Protein AF-A0A1E5WLT7-F1 (afdb_monomer_lite)

Organism: NCBI:txid888268

Sequence (131 aa):
MLNHLAQMVANGTTTSSGFKKVHLNMCARTLNEHFRAKTADLDVDPLVGAFTSLSDRLANAIEKLAKGDMDLPPDLYNVLKSLPGFNSVHISFYYSHLVAHPHIGRAFYNLPFDAKIDWVVEFITEKFPEN

Radius of gyration: 36.32 Å; chains: 1; bounding box: 83×26×86 Å

Structure (mmCIF, N/CA/C/O backbone):
data_AF-A0A1E5WLT7-F1
#
_entry.id   AF-A0A1E5WLT7-F1
#
loop_
_atom_site.group_PDB
_atom_site.id
_atom_site.type_symbol
_atom_site.label_atom_id
_atom_site.label_alt_id
_atom_site.label_comp_id
_atom_site.label_asym_id
_atom_site.label_entity_id
_atom_site.label_seq_id
_atom_site.pdbx_PDB_ins_code
_atom_site.Cartn_x
_atom_site.Cartn_y
_atom_site.Cartn_z
_atom_site.occupancy
_atom_site.B_iso_or_equiv
_atom_site.auth_seq_id
_atom_site.auth_comp_id
_atom_site.auth_asym_id
_atom_site.auth_atom_id
_atom_site.pdbx_PDB_model_num
ATOM 1 N N . MET A 1 1 ? 65.463 -15.693 -57.045 1.00 69.50 1 MET A N 1
ATOM 2 C CA . MET A 1 1 ? 64.190 -15.325 -56.383 1.00 69.50 1 MET A CA 1
ATOM 3 C C . MET A 1 1 ? 64.386 -14.861 -54.939 1.00 69.50 1 MET A C 1
ATOM 5 O O . MET A 1 1 ? 64.027 -13.731 -54.650 1.00 69.50 1 MET A O 1
ATOM 9 N N . LEU A 1 2 ? 65.012 -15.652 -54.055 1.00 73.44 2 LEU A N 1
ATOM 10 C CA . LEU A 1 2 ? 65.229 -15.275 -52.642 1.00 73.44 2 LEU A CA 1
ATOM 11 C C . LEU A 1 2 ? 66.015 -13.964 -52.436 1.00 73.44 2 LEU A C 1
ATOM 13 O O . LEU A 1 2 ? 65.587 -13.123 -51.653 1.00 73.44 2 LEU A O 1
ATOM 17 N N . ASN A 1 3 ? 67.093 -13.731 -53.197 1.00 74.56 3 ASN A N 1
ATOM 18 C CA . ASN A 1 3 ? 67.855 -12.471 -53.121 1.00 74.56 3 ASN A CA 1
ATOM 19 C C . ASN A 1 3 ? 67.031 -11.227 -53.497 1.00 74.56 3 ASN A C 1
ATOM 21 O O . ASN A 1 3 ? 67.266 -10.146 -52.969 1.00 74.56 3 ASN A O 1
ATOM 25 N N . HIS A 1 4 ? 66.049 -11.378 -54.386 1.00 74.31 4 HIS A N 1
ATOM 26 C CA . HIS A 1 4 ? 65.193 -10.272 -54.812 1.00 74.31 4 HIS A CA 1
ATOM 27 C C . HIS A 1 4 ? 64.209 -9.870 -53.704 1.00 74.31 4 HIS A C 1
ATOM 29 O O . HIS A 1 4 ? 64.018 -8.688 -53.432 1.00 74.31 4 HIS A O 1
ATOM 35 N N . LEU A 1 5 ? 63.654 -10.862 -53.002 1.00 65.44 5 LEU A N 1
ATOM 36 C CA . LEU A 1 5 ? 62.761 -10.643 -51.863 1.00 65.44 5 LEU A CA 1
ATOM 37 C C . LEU A 1 5 ? 63.507 -10.037 -50.665 1.00 65.44 5 LEU A C 1
ATOM 39 O O . LEU A 1 5 ? 63.000 -9.111 -50.037 1.00 65.44 5 LEU A O 1
ATOM 43 N N . ALA A 1 6 ? 64.734 -10.496 -50.395 1.00 76.56 6 ALA A N 1
ATOM 44 C CA . ALA A 1 6 ? 65.583 -9.934 -49.344 1.00 76.56 6 ALA A CA 1
ATOM 45 C C . ALA A 1 6 ? 65.920 -8.455 -49.602 1.00 76.56 6 ALA A C 1
ATOM 47 O O . ALA A 1 6 ? 65.867 -7.640 -48.682 1.00 76.56 6 ALA A O 1
ATOM 48 N N . GLN A 1 7 ? 66.192 -8.085 -50.859 1.00 74.56 7 GLN A N 1
ATOM 49 C CA . GLN A 1 7 ? 66.430 -6.688 -51.224 1.00 74.56 7 GLN A CA 1
ATOM 50 C C . GLN A 1 7 ? 65.170 -5.817 -51.163 1.00 74.56 7 GLN A C 1
ATOM 52 O O . GLN A 1 7 ? 65.261 -4.674 -50.730 1.00 74.56 7 GLN A O 1
ATOM 57 N N . MET A 1 8 ? 63.989 -6.330 -51.524 1.00 67.44 8 MET A N 1
ATOM 58 C CA . MET A 1 8 ? 62.729 -5.586 -51.355 1.00 67.44 8 MET A CA 1
ATOM 59 C C . MET A 1 8 ? 62.459 -5.217 -49.889 1.00 67.44 8 MET A C 1
ATOM 61 O O . MET A 1 8 ? 62.046 -4.095 -49.593 1.00 67.44 8 MET A O 1
ATOM 65 N N . VAL A 1 9 ? 62.717 -6.152 -48.970 1.00 68.00 9 VAL A N 1
ATOM 66 C CA . VAL A 1 9 ? 62.550 -5.928 -47.527 1.00 68.00 9 VAL A CA 1
ATOM 67 C C . VAL A 1 9 ? 63.616 -4.964 -46.996 1.00 68.00 9 VAL A C 1
ATOM 69 O O . VAL A 1 9 ? 63.272 -4.023 -46.285 1.00 68.00 9 VAL A O 1
ATOM 72 N N . ALA A 1 10 ? 64.884 -5.139 -47.387 1.00 73.38 10 ALA A N 1
ATOM 73 C CA . ALA A 1 10 ? 65.989 -4.270 -46.969 1.00 73.38 10 ALA A CA 1
ATOM 74 C C . ALA A 1 10 ? 65.847 -2.823 -47.479 1.00 73.38 10 ALA A C 1
ATOM 76 O O . ALA A 1 10 ? 66.205 -1.883 -46.774 1.00 73.38 10 ALA A O 1
ATOM 77 N N . ASN A 1 11 ? 65.272 -2.636 -48.671 1.00 71.50 11 ASN A N 1
ATOM 78 C CA . ASN A 1 11 ? 65.062 -1.321 -49.282 1.00 71.50 11 ASN A CA 1
ATOM 79 C C . ASN A 1 11 ? 63.793 -0.614 -48.783 1.00 71.50 11 ASN A C 1
ATOM 81 O O . ASN A 1 11 ? 63.478 0.473 -49.265 1.00 71.50 11 ASN A O 1
ATOM 85 N N . GLY A 1 12 ? 63.039 -1.229 -47.863 1.00 60.16 12 GLY A N 1
ATOM 86 C CA . GLY A 1 12 ? 61.845 -0.632 -47.273 1.00 60.16 12 GLY A CA 1
ATOM 87 C C . GLY A 1 12 ? 60.845 -0.179 -48.331 1.00 60.16 12 GLY A C 1
ATOM 88 O O . GLY A 1 12 ? 60.388 0.963 -48.282 1.00 60.16 12 GLY A O 1
ATOM 89 N N . THR A 1 13 ? 60.529 -1.033 -49.317 1.00 58.88 13 THR A N 1
ATOM 90 C CA . THR A 1 13 ? 59.551 -0.682 -50.358 1.00 58.88 13 THR A CA 1
ATOM 91 C C . THR A 1 13 ? 58.178 -0.547 -49.707 1.00 58.88 13 THR A C 1
ATOM 93 O O . THR A 1 13 ? 57.420 -1.505 -49.566 1.00 58.88 13 THR A O 1
ATOM 96 N N . THR A 1 14 ? 57.875 0.652 -49.213 1.00 66.50 14 THR A N 1
ATOM 97 C CA . THR A 1 14 ? 56.579 0.921 -48.612 1.00 66.50 14 THR A CA 1
ATOM 98 C C . THR A 1 14 ? 55.527 0.804 -49.700 1.00 66.50 14 THR A C 1
ATOM 100 O O . THR A 1 14 ? 55.706 1.281 -50.822 1.00 66.50 14 THR A O 1
ATOM 103 N N . THR A 1 15 ? 54.426 0.132 -49.378 1.00 65.38 15 THR A N 1
ATOM 104 C CA . THR A 1 15 ? 53.268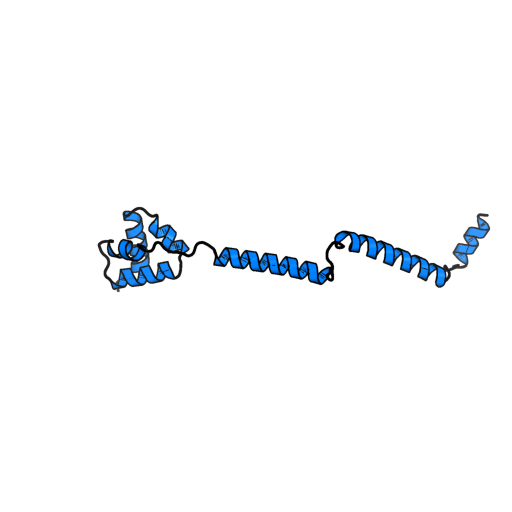 0.102 -50.265 1.00 65.38 15 THR A CA 1
ATOM 105 C C . THR A 1 15 ? 52.880 1.534 -50.616 1.00 65.38 15 THR A C 1
ATOM 107 O O . THR A 1 15 ? 52.935 2.426 -49.759 1.00 65.38 15 THR A O 1
ATOM 110 N N . SER A 1 16 ? 52.536 1.765 -51.886 1.00 72.19 16 SER A N 1
ATOM 111 C CA . SER A 1 16 ? 52.197 3.107 -52.353 1.00 72.19 16 SER A CA 1
ATOM 112 C C . SER A 1 16 ? 51.101 3.706 -51.468 1.00 72.19 16 SER A C 1
ATOM 114 O O . SER A 1 16 ? 50.238 2.994 -50.942 1.00 72.19 16 SER A O 1
ATOM 116 N N . SER A 1 17 ? 51.120 5.026 -51.288 1.00 71.12 17 SER A N 1
ATOM 117 C CA . SER A 1 17 ? 50.083 5.727 -50.520 1.00 71.12 17 SER A CA 1
ATOM 118 C C . SER A 1 17 ? 48.674 5.387 -51.028 1.00 71.12 17 SER A C 1
ATOM 120 O O . SER A 1 17 ? 47.756 5.217 -50.227 1.00 71.12 17 SER A O 1
ATOM 122 N N . GLY A 1 18 ? 48.530 5.184 -52.343 1.00 73.31 18 GLY A N 1
ATOM 123 C CA . GLY A 1 18 ? 47.312 4.684 -52.979 1.00 73.31 18 GLY A CA 1
ATOM 124 C C . GLY A 1 18 ? 46.906 3.291 -52.494 1.00 73.31 18 GLY A C 1
ATOM 125 O O . GLY A 1 18 ? 45.759 3.106 -52.097 1.00 73.31 18 GLY A O 1
ATOM 126 N N . PHE A 1 19 ? 47.836 2.331 -52.442 1.00 73.69 19 PHE A N 1
ATOM 127 C CA . PHE A 1 19 ? 47.554 0.980 -51.945 1.00 73.69 19 PHE A CA 1
ATOM 128 C C . PHE A 1 19 ? 47.133 0.986 -50.470 1.00 73.69 19 PHE A C 1
ATOM 130 O O . PHE A 1 19 ? 46.126 0.376 -50.114 1.00 73.69 19 PHE A O 1
ATOM 137 N N . LYS A 1 20 ? 47.843 1.738 -49.614 1.00 77.44 20 LYS A N 1
ATOM 138 C CA . LYS A 1 20 ? 47.474 1.895 -48.195 1.00 77.44 20 LYS A CA 1
ATOM 139 C C . LYS A 1 20 ? 46.080 2.494 -48.047 1.00 77.44 20 LYS A C 1
ATOM 141 O O . LYS A 1 20 ? 45.282 1.980 -47.272 1.00 77.44 20 LYS A O 1
ATOM 146 N N . LYS A 1 21 ? 45.768 3.543 -48.816 1.00 79.38 21 LYS A N 1
ATOM 147 C CA . LYS A 1 21 ? 44.461 4.211 -48.787 1.00 79.38 21 LYS A CA 1
ATOM 148 C C . LYS A 1 21 ? 43.334 3.277 -49.225 1.00 79.38 21 LYS A C 1
ATOM 150 O O . LYS A 1 21 ? 42.314 3.211 -48.550 1.00 79.38 21 LYS A O 1
ATOM 155 N N . VAL A 1 22 ? 43.521 2.534 -50.317 1.00 81.38 22 VAL A N 1
ATOM 156 C CA . VAL A 1 22 ? 42.527 1.567 -50.813 1.00 81.38 22 VAL A CA 1
ATOM 157 C C . VAL A 1 22 ? 42.287 0.460 -49.787 1.00 81.38 22 VAL A C 1
ATOM 159 O O . VAL A 1 22 ? 41.137 0.146 -49.490 1.00 81.38 22 VAL A O 1
ATOM 162 N N . HIS A 1 23 ? 43.348 -0.088 -49.195 1.00 78.44 23 HIS A N 1
ATOM 163 C CA . HIS A 1 23 ? 43.225 -1.183 -48.236 1.00 78.44 23 HIS A CA 1
ATOM 164 C C . HIS A 1 23 ? 42.635 -0.734 -46.888 1.00 78.44 23 HIS A C 1
ATOM 166 O O . HIS A 1 23 ? 41.750 -1.398 -46.354 1.00 78.44 23 HIS A O 1
ATOM 172 N N . LEU A 1 24 ? 43.040 0.433 -46.371 1.00 78.31 24 LEU A N 1
ATOM 173 C CA . LEU A 1 24 ? 42.450 1.026 -45.164 1.00 78.31 24 LEU A CA 1
ATOM 174 C C . LEU A 1 24 ? 40.966 1.350 -45.362 1.00 78.31 24 LEU A C 1
ATOM 176 O O . LEU A 1 24 ? 40.160 1.049 -44.486 1.00 78.31 24 LEU A O 1
ATOM 180 N N . ASN A 1 25 ? 40.591 1.895 -46.524 1.00 84.25 25 ASN A N 1
ATOM 181 C CA . ASN A 1 25 ? 39.188 2.154 -46.854 1.00 84.25 25 ASN A CA 1
ATOM 182 C C . ASN A 1 25 ? 38.370 0.861 -46.945 1.00 84.25 25 ASN A C 1
ATOM 184 O O . ASN A 1 25 ? 37.213 0.845 -46.535 1.00 84.25 25 ASN A O 1
ATOM 188 N N . MET A 1 26 ? 38.962 -0.223 -47.451 1.00 87.00 26 MET A N 1
ATOM 189 C CA . MET A 1 26 ? 38.309 -1.530 -47.499 1.00 87.00 26 MET A CA 1
ATOM 190 C C . MET A 1 26 ? 38.098 -2.097 -46.090 1.00 87.00 26 MET A C 1
ATOM 192 O O . MET A 1 26 ? 36.978 -2.471 -45.764 1.00 87.00 26 MET A O 1
ATOM 196 N N . CYS A 1 27 ? 39.116 -2.064 -45.222 1.00 81.69 27 CYS A N 1
ATOM 197 C CA . CYS A 1 27 ? 38.968 -2.451 -43.815 1.00 81.69 27 CYS A CA 1
ATOM 198 C C . CYS A 1 27 ? 37.900 -1.617 -43.099 1.00 81.69 27 CYS A C 1
ATOM 200 O O . CYS A 1 27 ? 37.036 -2.178 -42.429 1.00 81.69 27 CYS A O 1
ATOM 202 N N . ALA A 1 28 ? 37.921 -0.292 -43.268 1.00 81.12 28 ALA A N 1
ATOM 203 C CA . ALA A 1 28 ? 36.927 0.600 -42.679 1.00 81.12 28 ALA A CA 1
ATOM 204 C C . ALA A 1 28 ? 35.508 0.267 -43.160 1.00 81.12 28 ALA A C 1
ATOM 206 O O . ALA A 1 28 ? 34.570 0.270 -42.367 1.00 81.12 28 ALA A O 1
ATOM 207 N N . ARG A 1 29 ? 35.351 -0.074 -44.443 1.00 82.06 29 ARG A N 1
ATOM 208 C CA . ARG A 1 29 ? 34.066 -0.465 -45.020 1.00 82.06 29 ARG A CA 1
ATOM 209 C C . ARG A 1 29 ? 33.573 -1.805 -44.476 1.00 82.06 29 ARG A C 1
ATOM 211 O O . ARG A 1 29 ? 32.422 -1.871 -44.070 1.00 82.06 29 ARG A O 1
ATOM 218 N N . THR A 1 30 ? 34.429 -2.819 -44.383 1.00 84.44 30 THR A N 1
ATOM 219 C CA . THR A 1 30 ? 34.065 -4.125 -43.807 1.00 84.44 30 THR A CA 1
ATOM 220 C C . THR A 1 30 ? 33.693 -4.008 -42.329 1.00 84.44 30 THR A C 1
ATOM 222 O O . THR A 1 30 ? 32.709 -4.597 -41.892 1.00 84.44 30 THR A O 1
ATOM 225 N N . LEU A 1 31 ? 34.441 -3.213 -41.554 1.00 75.75 31 LEU A N 1
ATOM 226 C CA . LEU A 1 31 ? 34.104 -2.898 -40.162 1.00 75.75 31 LEU A CA 1
ATOM 227 C C . LEU A 1 31 ? 32.748 -2.189 -40.073 1.00 75.75 31 LEU A C 1
ATOM 229 O O . LEU A 1 31 ? 31.901 -2.582 -39.275 1.00 75.75 31 LEU A O 1
ATOM 233 N N . ASN A 1 32 ? 32.518 -1.187 -40.925 1.00 78.00 32 ASN A N 1
ATOM 234 C CA . ASN A 1 32 ? 31.247 -0.472 -40.978 1.00 78.00 32 ASN A CA 1
ATOM 235 C C . ASN A 1 32 ? 30.088 -1.409 -41.351 1.00 78.00 32 ASN A C 1
ATOM 237 O O . ASN A 1 32 ? 29.055 -1.374 -40.702 1.00 78.00 32 ASN A O 1
ATOM 241 N N . GLU A 1 33 ? 30.252 -2.289 -42.338 1.00 79.12 33 GLU A N 1
ATOM 242 C CA . GLU A 1 33 ? 29.249 -3.289 -42.730 1.00 79.12 33 GLU A CA 1
ATOM 243 C C . GLU A 1 33 ? 28.977 -4.298 -41.598 1.00 79.12 33 GLU A C 1
ATOM 245 O O . GLU A 1 33 ? 27.819 -4.581 -41.302 1.00 79.12 33 GLU A O 1
ATOM 250 N N . HIS A 1 34 ? 30.012 -4.773 -40.897 1.00 73.62 34 HIS A N 1
ATOM 251 C CA . HIS A 1 34 ? 29.884 -5.720 -39.783 1.00 73.62 34 HIS A CA 1
ATOM 252 C C . HIS A 1 34 ? 29.143 -5.125 -38.573 1.00 73.62 34 HIS A C 1
ATOM 254 O O . HIS A 1 34 ? 28.345 -5.808 -37.931 1.00 73.62 34 HIS A O 1
ATOM 260 N N . PHE A 1 35 ? 29.376 -3.846 -38.259 1.00 66.12 35 PHE A N 1
ATOM 261 C CA . PHE A 1 35 ? 28.672 -3.161 -37.171 1.00 66.12 35 PHE A CA 1
ATOM 262 C C . PHE A 1 35 ? 27.307 -2.606 -37.588 1.00 66.12 35 PHE A C 1
ATOM 264 O O . PHE A 1 35 ? 26.400 -2.593 -36.760 1.00 66.12 35 PHE A O 1
ATOM 271 N N . ARG A 1 36 ? 27.116 -2.236 -38.862 1.00 58.78 36 ARG A N 1
ATOM 272 C CA . ARG A 1 36 ? 25.803 -1.875 -39.420 1.00 58.78 36 ARG A CA 1
ATOM 273 C C . ARG A 1 36 ? 24.874 -3.078 -39.502 1.00 58.78 36 ARG A C 1
ATOM 275 O O . ARG A 1 36 ? 23.718 -2.948 -39.144 1.00 58.78 36 ARG A O 1
ATOM 282 N N . ALA A 1 37 ? 25.349 -4.263 -39.885 1.00 52.84 37 ALA A N 1
ATOM 283 C CA . ALA A 1 37 ? 24.516 -5.471 -39.930 1.00 52.84 37 ALA A CA 1
ATOM 284 C C . ALA A 1 37 ? 23.956 -5.873 -38.551 1.00 52.84 37 ALA A C 1
ATOM 286 O O . ALA A 1 37 ? 22.961 -6.585 -38.471 1.00 52.84 37 ALA A O 1
ATOM 287 N N . LYS A 1 38 ? 24.561 -5.384 -37.461 1.00 54.78 38 LYS A N 1
ATOM 288 C CA . LYS A 1 38 ? 24.066 -5.593 -36.096 1.00 54.78 38 LYS A CA 1
ATOM 289 C C . LYS A 1 38 ? 22.981 -4.591 -35.671 1.00 54.78 38 LYS A C 1
ATOM 291 O O . LYS A 1 38 ? 22.427 -4.753 -34.588 1.00 54.78 38 LYS A O 1
ATOM 296 N N . THR A 1 39 ? 22.690 -3.575 -36.489 1.00 53.03 39 THR A N 1
ATOM 297 C CA . THR A 1 39 ? 21.777 -2.459 -36.168 1.00 53.03 39 THR A CA 1
ATOM 298 C C . THR A 1 39 ? 20.885 -2.000 -37.335 1.00 53.03 39 THR A C 1
ATOM 300 O O . THR A 1 39 ? 20.057 -1.115 -37.143 1.00 53.03 39 THR A O 1
ATOM 303 N N . ALA A 1 40 ? 21.014 -2.589 -38.529 1.00 49.84 40 ALA A N 1
ATOM 304 C CA . ALA A 1 40 ? 20.401 -2.132 -39.785 1.00 49.84 40 ALA A CA 1
ATOM 305 C C . ALA A 1 40 ? 18.912 -2.480 -39.969 1.00 49.84 40 ALA A C 1
ATOM 307 O O . ALA A 1 40 ? 18.491 -2.712 -41.097 1.00 49.84 40 ALA A O 1
ATOM 308 N N . ASP A 1 41 ? 18.117 -2.482 -38.900 1.00 56.34 41 ASP A N 1
ATOM 309 C CA . ASP A 1 41 ? 16.653 -2.577 -39.030 1.00 56.34 41 ASP A CA 1
ATOM 310 C C . ASP A 1 41 ? 15.919 -1.367 -38.434 1.00 56.34 41 ASP A C 1
ATOM 312 O O . ASP A 1 41 ? 14.726 -1.404 -38.154 1.00 56.34 41 ASP A O 1
ATOM 316 N N . LEU A 1 42 ? 16.641 -0.264 -38.225 1.00 55.06 42 LEU A N 1
ATOM 317 C CA . LEU A 1 42 ? 16.080 0.985 -37.730 1.00 55.06 42 LEU A CA 1
ATOM 318 C C . LEU A 1 42 ? 16.539 2.134 -38.637 1.00 55.06 42 LEU A C 1
ATOM 320 O O . LEU A 1 42 ? 17.731 2.402 -38.753 1.00 55.06 42 LEU A O 1
ATOM 324 N N . ASP A 1 43 ? 15.583 2.829 -39.262 1.00 61.88 43 ASP A N 1
ATOM 325 C CA . ASP A 1 43 ? 15.765 4.040 -40.093 1.00 61.88 43 ASP A CA 1
ATOM 326 C C . ASP A 1 43 ? 16.144 5.287 -39.251 1.00 61.88 43 ASP A C 1
ATOM 328 O O . ASP A 1 43 ? 15.901 6.435 -39.612 1.00 61.88 43 ASP A O 1
ATOM 332 N N . VAL A 1 44 ? 16.723 5.054 -38.070 1.00 58.59 44 VAL A N 1
ATOM 333 C CA . VAL A 1 44 ? 17.210 6.052 -37.118 1.00 58.59 44 VAL A CA 1
ATOM 334 C C . VAL A 1 44 ? 18.675 5.759 -36.819 1.00 58.59 44 VAL A C 1
ATOM 336 O O . VAL A 1 44 ? 19.100 4.604 -36.848 1.00 58.59 44 VAL A O 1
ATOM 339 N N . ASP A 1 45 ? 19.462 6.800 -36.534 1.00 80.00 45 ASP A N 1
ATOM 340 C CA . ASP A 1 45 ? 20.863 6.645 -36.130 1.00 80.00 45 ASP A CA 1
ATOM 341 C C . ASP A 1 45 ? 20.977 5.536 -35.054 1.00 80.00 45 ASP A C 1
ATOM 343 O O . ASP A 1 45 ? 20.216 5.567 -34.082 1.00 80.00 45 ASP A O 1
ATOM 347 N N . PRO A 1 46 ? 21.877 4.543 -35.201 1.00 78.00 46 PRO A N 1
ATOM 348 C CA . PRO A 1 46 ? 21.977 3.421 -34.268 1.00 78.00 46 PRO A CA 1
ATOM 349 C C . PRO A 1 46 ? 22.117 3.835 -32.797 1.00 78.00 46 PRO A C 1
ATOM 351 O O . PRO A 1 46 ? 21.633 3.133 -31.908 1.00 78.00 46 PRO A O 1
ATOM 354 N N . LEU A 1 47 ? 22.754 4.980 -32.530 1.00 84.38 47 LEU A N 1
ATOM 355 C CA . LEU A 1 47 ? 22.855 5.553 -31.193 1.00 84.38 47 LEU A CA 1
ATOM 356 C C . LEU A 1 47 ? 21.507 6.103 -30.717 1.00 84.38 47 LEU A C 1
ATOM 358 O O . LEU A 1 47 ? 21.120 5.860 -29.575 1.00 84.38 47 LEU A O 1
ATOM 362 N N . VAL A 1 48 ? 20.780 6.804 -31.591 1.00 85.31 48 VAL A N 1
ATOM 363 C CA . VAL A 1 48 ? 19.424 7.301 -31.311 1.00 85.31 48 VAL A CA 1
ATOM 364 C C . VAL A 1 48 ? 18.488 6.129 -31.022 1.00 85.31 48 VAL A C 1
ATOM 366 O O . VAL A 1 48 ? 17.816 6.141 -29.997 1.00 85.31 48 VAL A O 1
ATOM 369 N N . GLY A 1 49 ? 18.521 5.069 -31.836 1.00 85.44 49 GLY A N 1
ATOM 370 C CA . GLY A 1 49 ? 17.721 3.861 -31.612 1.00 85.44 49 GLY A CA 1
ATOM 371 C C . GLY A 1 49 ? 18.030 3.169 -30.279 1.00 85.44 49 GLY A C 1
ATOM 372 O O . GLY A 1 49 ? 17.114 2.763 -29.559 1.00 85.44 49 GLY A O 1
ATOM 373 N N . ALA A 1 50 ? 19.310 3.085 -29.899 1.00 87.19 50 ALA A N 1
ATOM 374 C CA . ALA A 1 50 ? 19.712 2.532 -28.606 1.00 87.19 50 ALA A CA 1
ATOM 375 C C . ALA A 1 50 ? 19.196 3.373 -27.424 1.00 87.19 50 ALA A C 1
ATOM 377 O O . ALA A 1 50 ? 18.702 2.813 -26.441 1.00 87.19 50 ALA A O 1
ATOM 378 N N . PHE A 1 51 ? 19.268 4.704 -27.520 1.00 90.25 51 PHE A N 1
ATOM 379 C CA . PHE A 1 51 ? 18.760 5.601 -26.482 1.00 90.25 51 PHE A CA 1
ATOM 380 C C . PHE A 1 51 ? 17.234 5.581 -26.380 1.00 90.25 51 PHE A C 1
ATOM 382 O O . PHE A 1 51 ? 16.730 5.528 -25.261 1.00 90.25 51 PHE A O 1
ATOM 389 N N . THR A 1 52 ? 16.509 5.543 -27.503 1.00 91.12 52 THR A N 1
ATOM 390 C CA . THR A 1 52 ? 15.043 5.402 -27.509 1.00 91.12 52 THR A CA 1
ATOM 391 C C . THR A 1 52 ? 14.613 4.098 -26.835 1.00 91.12 52 THR A C 1
ATOM 393 O O . THR A 1 52 ? 13.773 4.103 -25.940 1.00 91.12 52 THR A O 1
ATOM 396 N N . SER A 1 53 ? 15.263 2.977 -27.166 1.00 87.69 53 SER A N 1
ATOM 397 C CA . SER A 1 53 ? 14.980 1.685 -26.525 1.00 87.69 53 SER A CA 1
ATOM 398 C C . SER A 1 53 ? 15.246 1.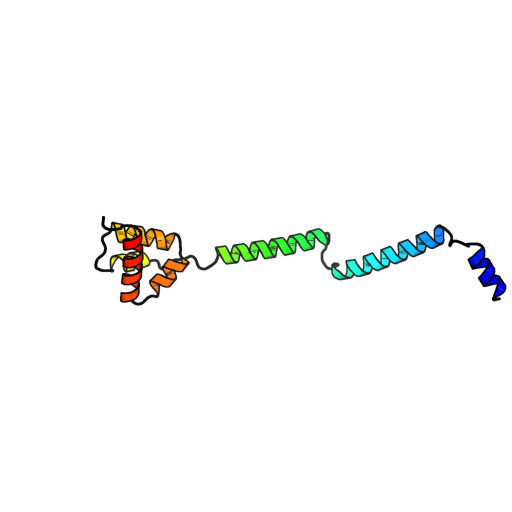711 -25.014 1.00 87.69 53 SER A C 1
ATOM 400 O O . SER A 1 53 ? 14.460 1.186 -24.221 1.00 87.69 53 SER A O 1
ATOM 402 N N . LEU A 1 54 ? 16.338 2.350 -24.578 1.00 93.62 54 LEU A N 1
ATOM 403 C CA . LEU A 1 54 ? 16.637 2.511 -23.157 1.00 93.62 54 LEU A CA 1
ATOM 404 C C . LEU A 1 54 ? 15.603 3.398 -22.445 1.00 93.62 54 LEU A C 1
ATOM 406 O O . LEU A 1 54 ? 15.146 3.024 -21.362 1.00 93.62 54 LEU A O 1
ATOM 410 N N . SER A 1 55 ? 15.225 4.539 -23.032 1.00 93.00 55 SER A N 1
ATOM 411 C CA . SER A 1 55 ? 14.233 5.444 -22.442 1.00 93.00 55 SER A CA 1
ATOM 412 C C . SER A 1 55 ? 12.869 4.779 -22.321 1.00 93.00 55 SER A C 1
ATOM 414 O O . SER A 1 55 ? 12.239 4.905 -21.276 1.00 93.00 55 SER A O 1
ATOM 416 N N . ASP A 1 56 ? 12.456 3.997 -23.318 1.00 94.81 56 ASP A N 1
ATOM 417 C CA . ASP A 1 56 ? 11.188 3.265 -23.283 1.00 94.81 56 ASP A CA 1
ATOM 418 C C . ASP A 1 56 ? 11.190 2.193 -22.193 1.00 94.81 56 ASP A C 1
ATOM 420 O O . ASP A 1 56 ? 10.203 2.014 -21.477 1.00 94.81 56 ASP A O 1
ATOM 424 N N . ARG A 1 57 ? 12.308 1.479 -22.010 1.00 96.38 57 ARG A N 1
ATOM 425 C CA . ARG A 1 57 ? 12.446 0.498 -20.921 1.00 96.38 57 ARG A CA 1
ATOM 426 C C . ARG A 1 57 ? 12.398 1.167 -19.552 1.00 96.38 57 ARG A C 1
ATOM 428 O O . ARG A 1 57 ? 11.766 0.624 -18.645 1.00 96.38 57 ARG A O 1
ATOM 435 N N . LEU A 1 58 ? 13.038 2.326 -19.407 1.00 95.75 58 LEU A N 1
ATOM 436 C CA . LEU A 1 58 ? 13.011 3.100 -18.169 1.00 95.75 58 LEU A CA 1
ATOM 437 C C . LEU A 1 58 ? 11.604 3.640 -17.881 1.00 95.75 58 LEU A C 1
ATOM 439 O O . LEU A 1 58 ? 11.099 3.443 -16.779 1.00 95.75 58 LEU A O 1
ATOM 443 N N . ALA A 1 59 ? 10.949 4.247 -18.872 1.00 95.50 59 ALA A N 1
ATOM 444 C CA . ALA A 1 59 ? 9.583 4.749 -18.763 1.00 95.50 59 ALA A CA 1
ATOM 445 C C . ALA A 1 59 ? 8.612 3.628 -18.376 1.00 95.50 59 ALA A C 1
ATOM 447 O O . ALA A 1 59 ? 7.870 3.771 -17.411 1.00 95.50 59 ALA A O 1
ATOM 448 N N . ASN A 1 60 ? 8.695 2.466 -19.030 1.00 92.44 60 ASN A N 1
ATOM 449 C CA . ASN A 1 60 ? 7.884 1.298 -18.681 1.00 92.44 60 ASN A CA 1
ATOM 450 C C . ASN A 1 60 ? 8.136 0.794 -17.252 1.00 92.44 60 ASN A C 1
ATOM 452 O O . ASN A 1 60 ? 7.200 0.366 -16.578 1.00 92.44 60 ASN A O 1
ATOM 456 N N . ALA A 1 61 ? 9.384 0.805 -16.776 1.00 91.62 61 ALA A N 1
ATOM 457 C CA . ALA A 1 61 ? 9.693 0.418 -15.401 1.00 91.62 61 ALA A CA 1
ATOM 458 C C . ALA A 1 61 ? 9.085 1.405 -14.391 1.00 91.62 61 ALA A C 1
ATOM 460 O O . ALA A 1 61 ? 8.482 0.975 -13.410 1.00 91.62 61 ALA A O 1
ATOM 461 N N . ILE A 1 62 ? 9.178 2.710 -14.665 1.00 86.69 62 ILE A N 1
ATOM 462 C CA . ILE A 1 62 ? 8.567 3.761 -13.843 1.00 86.69 62 ILE A CA 1
ATOM 463 C C . ILE A 1 62 ? 7.041 3.645 -13.869 1.00 86.69 62 ILE A C 1
ATOM 465 O O . ILE A 1 62 ? 6.411 3.683 -12.817 1.00 86.69 62 ILE A O 1
ATOM 469 N N . GLU A 1 63 ? 6.437 3.427 -15.037 1.00 88.62 63 GLU A N 1
ATOM 470 C CA . GLU A 1 63 ? 4.999 3.198 -15.156 1.00 88.62 63 GLU A CA 1
ATOM 471 C C . GLU A 1 63 ? 4.545 1.972 -14.371 1.00 88.62 63 GLU A C 1
ATOM 473 O O . GLU A 1 63 ? 3.497 2.022 -13.744 1.00 88.62 63 GLU A O 1
ATOM 478 N N . LYS A 1 64 ? 5.308 0.872 -14.373 1.00 83.38 64 LYS A N 1
ATOM 479 C CA . LYS A 1 64 ? 4.980 -0.316 -13.570 1.00 83.38 64 LYS A CA 1
ATOM 480 C C . LYS A 1 64 ? 5.090 -0.063 -12.070 1.00 83.38 64 LYS A C 1
ATOM 482 O O . LYS A 1 64 ? 4.331 -0.663 -11.321 1.00 83.38 64 LYS A O 1
ATOM 487 N N . LEU A 1 65 ? 5.997 0.811 -11.632 1.00 75.25 65 LEU A N 1
ATOM 488 C CA . LEU A 1 65 ? 6.061 1.253 -10.237 1.00 75.25 65 LEU A CA 1
ATOM 489 C C . LEU A 1 65 ? 4.884 2.174 -9.889 1.00 75.25 65 LEU A C 1
ATOM 491 O O . LEU A 1 65 ? 4.296 2.024 -8.826 1.00 75.25 65 LEU A O 1
ATOM 495 N N . ALA A 1 66 ? 4.496 3.070 -10.799 1.00 70.94 66 ALA A N 1
ATOM 496 C CA . ALA A 1 66 ? 3.363 3.979 -10.618 1.00 70.94 66 ALA A CA 1
ATOM 497 C C . ALA A 1 66 ? 1.996 3.271 -10.695 1.00 70.94 66 ALA A C 1
ATOM 499 O O . ALA A 1 66 ? 1.061 3.663 -10.007 1.00 70.94 66 ALA A O 1
ATOM 500 N N . LYS A 1 67 ? 1.891 2.224 -11.522 1.00 68.25 67 LYS A N 1
ATOM 501 C CA . LYS A 1 67 ? 0.742 1.307 -11.639 1.00 68.25 67 LYS A CA 1
ATOM 502 C C . LYS A 1 67 ? 0.816 0.151 -10.644 1.00 68.25 67 LYS A C 1
ATOM 504 O O . LYS A 1 67 ? -0.065 -0.706 -10.661 1.00 68.25 67 LYS A O 1
ATOM 509 N N . GLY A 1 68 ? 1.875 0.088 -9.829 1.00 65.38 68 GLY A N 1
ATOM 510 C CA . GLY A 1 68 ? 1.903 -0.786 -8.668 1.00 65.38 68 GLY A CA 1
ATOM 511 C C . GLY A 1 68 ? 0.625 -0.520 -7.899 1.00 65.38 68 GLY A C 1
ATOM 512 O O . GLY A 1 68 ? 0.264 0.632 -7.708 1.00 65.38 68 GLY A O 1
ATOM 513 N N . ASP A 1 69 ? -0.108 -1.580 -7.602 1.00 65.62 69 ASP A N 1
ATOM 514 C CA . ASP A 1 69 ? -1.485 -1.524 -7.142 1.00 65.62 69 ASP A CA 1
ATOM 515 C C . ASP A 1 69 ? -1.510 -0.706 -5.822 1.00 65.62 69 ASP A C 1
ATOM 517 O O . ASP A 1 69 ? -1.123 -1.180 -4.752 1.00 65.62 69 ASP A O 1
ATOM 521 N N . MET A 1 70 ? -1.803 0.596 -5.954 1.00 70.19 70 MET A N 1
ATOM 522 C CA . MET A 1 70 ? -1.718 1.631 -4.908 1.00 70.19 70 MET A CA 1
ATOM 523 C C . MET A 1 70 ? -3.077 1.866 -4.253 1.00 70.19 70 MET A C 1
ATOM 525 O O . MET A 1 70 ? -3.189 2.634 -3.300 1.00 70.19 70 MET A O 1
ATOM 529 N N . ASP A 1 71 ? -4.114 1.202 -4.753 1.00 84.25 71 ASP A N 1
ATOM 530 C CA . ASP A 1 71 ? -5.467 1.406 -4.275 1.00 84.25 71 ASP A CA 1
ATOM 531 C C . ASP A 1 71 ? -5.652 0.726 -2.918 1.00 84.25 71 ASP A C 1
ATOM 533 O O . ASP A 1 71 ? -5.270 -0.429 -2.713 1.00 84.25 71 ASP A O 1
ATOM 537 N N . LEU A 1 72 ? -6.225 1.444 -1.963 1.00 91.50 72 LEU A N 1
ATOM 538 C CA . LEU A 1 72 ? -6.626 0.873 -0.684 1.00 91.50 72 LEU A CA 1
ATOM 539 C C . LEU A 1 72 ? -8.091 0.434 -0.750 1.00 91.50 72 LEU A C 1
ATOM 541 O O . LEU A 1 72 ? -8.878 1.062 -1.462 1.00 91.50 72 LEU A O 1
ATOM 545 N N . PRO A 1 73 ? -8.486 -0.606 0.005 1.00 92.62 73 PRO A N 1
ATOM 546 C CA . PRO A 1 73 ? -9.886 -0.993 0.112 1.00 92.62 73 PRO A CA 1
ATOM 547 C C . PRO A 1 73 ? -10.754 0.203 0.545 1.00 92.62 73 PRO A C 1
ATOM 549 O O . PRO A 1 73 ? -10.410 0.881 1.518 1.00 92.62 73 PRO A O 1
ATOM 552 N N . PRO A 1 74 ? -11.867 0.496 -0.152 1.00 92.56 74 PRO A N 1
ATOM 553 C CA . PRO A 1 74 ? -12.661 1.706 0.087 1.00 92.56 74 PRO A CA 1
ATOM 554 C C . PRO A 1 74 ? -13.344 1.715 1.464 1.00 92.56 74 PRO A C 1
ATOM 556 O O . PRO A 1 74 ? -13.709 2.770 1.978 1.00 92.56 74 PRO A O 1
ATOM 559 N N . ASP A 1 75 ? -13.505 0.546 2.079 1.00 96.25 75 ASP A N 1
ATOM 560 C CA . ASP A 1 75 ? -14.049 0.343 3.418 1.00 96.25 75 ASP A CA 1
ATOM 561 C C . ASP A 1 75 ? -12.975 0.339 4.522 1.00 96.25 75 ASP A C 1
ATOM 563 O O . ASP A 1 75 ? -13.325 0.234 5.697 1.00 96.25 75 ASP A O 1
ATOM 567 N N . LEU A 1 76 ? -11.687 0.506 4.191 1.00 95.94 76 LEU A N 1
ATOM 568 C CA . LEU A 1 76 ? -10.573 0.450 5.149 1.00 95.94 76 LEU A CA 1
ATOM 569 C C . LEU A 1 76 ? -10.775 1.385 6.350 1.00 95.94 76 LEU A C 1
ATOM 571 O O . LEU A 1 76 ? -10.527 0.995 7.492 1.00 95.94 76 LEU A O 1
ATOM 575 N N . TYR A 1 77 ? -11.262 2.607 6.118 1.00 96.31 77 TYR A N 1
ATOM 576 C CA . TYR A 1 77 ? -11.540 3.543 7.209 1.00 96.31 77 TYR A CA 1
ATOM 577 C C . TYR A 1 77 ? -12.639 3.024 8.149 1.00 96.31 77 TYR A C 1
ATOM 579 O O . TYR A 1 77 ? -12.536 3.172 9.366 1.00 96.31 77 TYR A O 1
ATOM 587 N N . ASN A 1 78 ? -13.668 2.367 7.607 1.00 96.75 78 ASN A N 1
ATOM 588 C CA . ASN A 1 78 ? -14.740 1.770 8.404 1.00 96.75 78 ASN A CA 1
ATOM 589 C C . ASN A 1 78 ? -14.231 0.573 9.213 1.00 96.75 78 ASN A C 1
ATOM 591 O O . ASN A 1 78 ? -14.593 0.442 10.382 1.00 96.75 78 ASN A O 1
ATOM 595 N N . VAL A 1 79 ? -13.346 -0.247 8.630 1.00 96.38 79 VAL A N 1
ATOM 596 C CA . VAL A 1 79 ? -12.662 -1.338 9.344 1.00 96.38 79 VAL A CA 1
ATOM 597 C C . VAL A 1 79 ? -11.899 -0.786 10.544 1.00 96.38 79 VAL A C 1
ATOM 599 O O . VAL A 1 79 ? -12.090 -1.273 11.655 1.00 96.38 79 VAL A O 1
ATOM 602 N N . LEU A 1 80 ? -11.112 0.277 10.366 1.00 96.50 80 LEU A N 1
ATOM 603 C CA . LEU A 1 80 ? -10.398 0.914 11.476 1.00 96.50 80 LEU A CA 1
ATOM 604 C C . LEU A 1 80 ? -11.344 1.465 12.546 1.00 96.50 80 LEU A C 1
ATOM 606 O O . LEU A 1 80 ? -11.115 1.267 13.734 1.00 96.50 80 LEU A O 1
ATOM 610 N N . LYS A 1 81 ? -12.439 2.112 12.140 1.00 96.00 81 LYS A N 1
ATOM 611 C CA . LYS A 1 81 ? -13.437 2.665 13.066 1.00 96.00 81 LYS A CA 1
ATOM 612 C C . LYS A 1 81 ? -14.162 1.595 13.888 1.00 96.00 81 LYS A C 1
ATOM 614 O O . LYS A 1 81 ? -14.715 1.914 14.935 1.00 96.00 81 LYS A O 1
ATOM 619 N N . SER A 1 82 ? -14.190 0.355 13.397 1.00 95.19 82 SER A N 1
ATOM 620 C CA . SER A 1 82 ? -14.785 -0.787 14.096 1.00 95.19 82 SER A CA 1
ATOM 621 C C . SER A 1 82 ? -13.874 -1.385 15.175 1.00 95.19 82 SER A C 1
ATOM 623 O O . SER A 1 82 ? -14.343 -2.188 15.981 1.00 95.19 82 SER A O 1
ATOM 625 N N . LEU A 1 83 ? -12.591 -0.999 15.212 1.00 95.06 83 LEU A N 1
ATOM 626 C CA . LEU A 1 83 ? -11.647 -1.497 16.206 1.00 95.06 83 LEU A CA 1
ATOM 627 C C . LEU A 1 83 ? -11.946 -0.884 17.587 1.00 95.06 83 LEU A C 1
ATOM 629 O O . LEU A 1 83 ? -11.958 0.343 17.727 1.00 95.06 83 LEU A O 1
ATOM 633 N N . PRO A 1 84 ? -12.176 -1.706 18.625 1.00 94.31 84 PRO A N 1
ATOM 634 C CA . PRO A 1 84 ? -12.373 -1.221 19.983 1.00 94.31 84 PRO A CA 1
ATOM 635 C C . PRO A 1 84 ? -11.068 -0.665 20.567 1.00 94.31 84 PRO A C 1
ATOM 637 O O . PRO A 1 84 ? -9.975 -1.045 20.161 1.00 94.31 84 PRO A O 1
ATOM 640 N N . GLY A 1 85 ? -11.186 0.214 21.564 1.00 92.00 85 GLY A N 1
ATOM 641 C CA . GLY A 1 85 ? -10.039 0.708 22.340 1.00 92.00 85 GLY A CA 1
ATOM 642 C C . GLY A 1 85 ? -9.324 1.934 21.764 1.00 92.00 85 GLY A C 1
ATOM 643 O O . GLY A 1 85 ? -8.461 2.492 22.435 1.00 92.00 85 GLY A O 1
ATOM 644 N N . PHE A 1 86 ? -9.710 2.418 20.579 1.00 93.62 86 PHE A N 1
ATOM 645 C CA . PHE A 1 86 ? -9.091 3.591 19.955 1.00 93.62 86 PHE A CA 1
ATOM 646 C C . PHE A 1 86 ? -10.065 4.760 19.813 1.00 93.62 86 PHE A C 1
ATOM 648 O O . PHE A 1 86 ? -11.227 4.599 19.444 1.00 93.62 86 PHE A O 1
ATOM 655 N N . ASN A 1 87 ? -9.575 5.972 20.077 1.00 93.56 87 ASN A N 1
ATOM 656 C CA . ASN A 1 87 ? -10.331 7.197 19.838 1.00 93.56 87 ASN A CA 1
ATOM 657 C C . ASN A 1 87 ? -10.238 7.639 18.360 1.00 93.56 87 ASN A C 1
ATOM 659 O O . ASN A 1 87 ? -9.398 7.171 17.589 1.00 93.56 87 ASN A O 1
ATOM 663 N N . SER A 1 88 ? -11.079 8.599 17.965 1.00 94.75 88 SER A N 1
ATOM 664 C CA . SER A 1 88 ? -11.130 9.094 16.580 1.00 94.75 88 SER A CA 1
ATOM 665 C C . SER A 1 88 ? -9.816 9.712 16.085 1.00 94.75 88 SER A C 1
ATOM 667 O O . SER A 1 88 ? -9.578 9.727 14.875 1.00 94.75 88 SER A O 1
ATOM 669 N N . VAL A 1 89 ? -8.978 10.240 16.983 1.00 95.25 89 VAL A N 1
ATOM 670 C CA . VAL A 1 89 ? -7.690 10.851 16.627 1.00 95.25 89 VAL A CA 1
ATOM 671 C C . VAL A 1 89 ? -6.694 9.758 16.258 1.00 95.25 89 VAL A C 1
ATOM 673 O O . VAL A 1 89 ? -6.115 9.822 15.177 1.00 95.25 89 VAL A O 1
ATOM 676 N N . HIS A 1 90 ? -6.571 8.718 17.088 1.00 95.50 90 HIS A N 1
ATOM 677 C CA . HIS A 1 90 ? -5.713 7.559 16.827 1.00 95.50 90 HIS A CA 1
ATOM 678 C C . HIS A 1 90 ? -6.086 6.888 15.501 1.00 95.50 90 HIS A C 1
ATOM 680 O O . HIS A 1 90 ? -5.227 6.681 14.645 1.00 95.50 90 HIS A O 1
ATOM 686 N N . ILE A 1 91 ? -7.386 6.648 15.286 1.00 97.06 91 ILE A N 1
ATOM 687 C CA . ILE A 1 91 ? -7.898 6.059 14.044 1.00 97.06 91 ILE A CA 1
ATOM 688 C C . ILE A 1 91 ? -7.561 6.921 12.821 1.00 97.06 91 ILE A C 1
ATOM 690 O O . ILE A 1 91 ? -7.079 6.400 11.816 1.00 97.06 91 ILE A O 1
ATOM 694 N N . SER A 1 92 ? -7.773 8.238 12.890 1.00 96.06 92 SER A N 1
ATOM 695 C CA . SER A 1 92 ? -7.484 9.133 11.758 1.00 96.06 92 SER A CA 1
ATOM 696 C C . SER A 1 92 ? -5.984 9.235 11.472 1.00 96.06 92 SER A C 1
ATOM 698 O O . SER A 1 92 ? -5.580 9.282 10.311 1.00 96.06 92 SER A O 1
ATOM 700 N N . PHE A 1 93 ? -5.154 9.235 12.517 1.00 96.62 93 PHE A N 1
ATOM 701 C CA . PHE A 1 93 ? -3.704 9.323 12.383 1.00 96.62 93 PHE A CA 1
ATOM 702 C C . PHE A 1 93 ? -3.120 8.047 11.763 1.00 96.62 93 PHE A C 1
ATOM 704 O O . PHE A 1 93 ? -2.343 8.127 10.811 1.00 96.62 93 PHE A O 1
ATOM 711 N N . TYR A 1 94 ? -3.566 6.873 12.218 1.00 97.38 94 TYR A N 1
ATOM 712 C CA . TYR A 1 94 ? -3.166 5.605 11.611 1.00 97.38 94 TYR A CA 1
ATOM 713 C C . TYR A 1 94 ? -3.688 5.462 10.177 1.00 97.38 94 TYR A C 1
ATOM 715 O O . TYR A 1 94 ? -2.939 5.076 9.286 1.00 97.38 94 TYR A O 1
ATOM 723 N N . TYR A 1 95 ? -4.934 5.864 9.903 1.00 97.12 95 TYR A N 1
ATOM 724 C CA . TYR A 1 95 ? -5.463 5.861 8.537 1.00 97.12 95 TYR A CA 1
ATOM 725 C C . TYR A 1 95 ? -4.630 6.733 7.586 1.00 97.12 95 TYR A C 1
ATOM 727 O O . TYR A 1 95 ? -4.310 6.299 6.482 1.00 97.12 95 TYR A O 1
ATOM 735 N N . SER A 1 96 ? -4.216 7.927 8.025 1.00 96.50 96 SER A N 1
ATOM 736 C CA . SER A 1 96 ? -3.304 8.790 7.260 1.00 96.50 96 SER A CA 1
ATOM 737 C C . SER A 1 96 ? -1.979 8.083 6.943 1.00 96.50 96 SER A C 1
ATOM 739 O O . SER A 1 96 ? -1.505 8.129 5.807 1.00 96.50 96 SER A O 1
ATOM 741 N N . HIS A 1 97 ? -1.416 7.352 7.914 1.00 96.06 97 HIS A N 1
ATOM 742 C CA . HIS A 1 97 ? -0.220 6.537 7.703 1.00 96.06 97 HIS A CA 1
ATOM 743 C C . HIS A 1 97 ? -0.435 5.445 6.641 1.00 96.06 97 HIS A C 1
ATOM 745 O O . HIS A 1 97 ? 0.419 5.291 5.766 1.00 96.06 97 HIS A O 1
ATOM 751 N N . LEU A 1 98 ? -1.575 4.745 6.663 1.00 95.50 98 LEU A N 1
ATOM 752 C CA . LEU A 1 98 ? -1.902 3.719 5.666 1.00 95.50 98 LEU A CA 1
ATOM 753 C C . LEU A 1 98 ? -2.101 4.310 4.264 1.00 95.50 98 LEU A C 1
ATOM 755 O O . LEU A 1 98 ? -1.625 3.731 3.294 1.00 95.50 98 LEU A O 1
ATOM 759 N N . VAL A 1 99 ? -2.754 5.472 4.150 1.00 93.62 99 VAL A N 1
ATOM 760 C CA . VAL A 1 99 ? -2.942 6.187 2.871 1.00 93.62 99 VAL A CA 1
ATOM 761 C C . VAL A 1 99 ? -1.607 6.644 2.285 1.00 93.62 99 VAL A C 1
ATOM 763 O O . VAL A 1 99 ? -1.393 6.522 1.082 1.00 93.62 99 VAL A O 1
ATOM 766 N N . ALA A 1 100 ? -0.686 7.120 3.124 1.00 93.00 100 ALA A N 1
ATOM 767 C CA . ALA A 1 100 ? 0.663 7.478 2.693 1.00 93.00 100 ALA A CA 1
ATOM 768 C C . ALA A 1 100 ? 1.510 6.254 2.288 1.00 93.00 100 ALA A C 1
ATOM 770 O O . ALA A 1 100 ? 2.459 6.393 1.518 1.00 93.00 100 ALA A O 1
ATOM 771 N N . HIS A 1 101 ? 1.158 5.057 2.771 1.00 92.00 101 HIS A N 1
ATOM 772 C CA . HIS A 1 101 ? 1.878 3.810 2.507 1.00 92.00 101 HIS A CA 1
ATOM 773 C C . HIS A 1 101 ? 0.910 2.684 2.097 1.00 92.00 101 HIS A C 1
ATOM 775 O O . HIS A 1 101 ? 0.682 1.751 2.875 1.00 92.00 101 HIS A O 1
ATOM 781 N N . PRO A 1 102 ? 0.362 2.704 0.864 1.00 91.88 102 PRO A N 1
ATOM 782 C CA . PRO A 1 102 ? -0.705 1.781 0.469 1.00 91.88 102 PRO A CA 1
ATOM 783 C C . PRO A 1 102 ? -0.362 0.291 0.604 1.00 91.88 102 PRO A C 1
ATOM 785 O O . PRO A 1 102 ? -1.224 -0.533 0.906 1.00 91.88 102 PRO A O 1
ATOM 788 N N . HIS A 1 103 ? 0.914 -0.065 0.440 1.00 89.69 103 HIS A N 1
ATOM 789 C CA . HIS A 1 103 ? 1.405 -1.426 0.654 1.00 89.69 103 HIS A CA 1
ATOM 790 C C . HIS A 1 103 ? 1.226 -1.898 2.110 1.00 89.69 103 HIS A C 1
ATOM 792 O O . HIS A 1 103 ? 0.830 -3.043 2.329 1.00 89.69 103 HIS A O 1
ATOM 798 N N . ILE A 1 104 ? 1.437 -1.017 3.097 1.00 93.62 104 ILE A N 1
ATOM 799 C CA . ILE A 1 104 ? 1.166 -1.293 4.517 1.00 93.62 104 ILE A CA 1
ATOM 800 C C . ILE A 1 104 ? -0.342 -1.399 4.734 1.00 93.62 104 ILE A C 1
ATOM 802 O O . ILE A 1 104 ? -0.798 -2.358 5.348 1.00 93.62 104 ILE A O 1
ATOM 806 N N . GLY A 1 105 ? -1.131 -0.472 4.178 1.00 94.75 105 GLY A N 1
ATOM 807 C CA . GLY A 1 105 ? -2.592 -0.495 4.317 1.00 94.75 105 GLY A CA 1
ATOM 808 C C . GLY A 1 105 ? -3.243 -1.765 3.769 1.00 94.75 105 GLY A C 1
ATOM 809 O O . GLY A 1 105 ? -4.166 -2.298 4.382 1.00 94.75 105 GLY A O 1
ATOM 810 N N . ARG A 1 106 ? -2.721 -2.315 2.670 1.00 92.50 106 ARG A N 1
ATOM 811 C CA . ARG A 1 106 ? -3.151 -3.615 2.131 1.00 92.50 106 ARG A CA 1
ATOM 812 C C . ARG A 1 106 ? -2.753 -4.784 3.011 1.00 92.50 106 ARG A C 1
ATOM 814 O O . ARG A 1 106 ? -3.575 -5.666 3.247 1.00 92.50 106 ARG A O 1
ATOM 821 N N . ALA A 1 107 ? -1.504 -4.805 3.478 1.00 94.31 107 ALA A N 1
ATOM 822 C CA . ALA A 1 107 ? -1.045 -5.839 4.397 1.00 94.31 107 ALA A CA 1
ATOM 823 C C . ALA A 1 107 ? -1.930 -5.851 5.648 1.00 94.31 107 ALA A C 1
ATOM 825 O O . ALA A 1 107 ? -2.501 -6.885 5.982 1.00 94.31 107 ALA A O 1
ATOM 826 N N . PHE A 1 108 ? -2.146 -4.672 6.234 1.00 96.38 108 PHE A N 1
ATOM 827 C CA . PHE A 1 108 ? -3.028 -4.456 7.369 1.00 96.38 108 PHE A CA 1
ATOM 828 C C . PHE A 1 108 ? -4.456 -4.955 7.109 1.00 96.38 108 PHE A C 1
ATOM 830 O O . PHE A 1 108 ? -5.011 -5.682 7.929 1.00 96.38 108 PHE A O 1
ATOM 837 N N . TYR A 1 109 ? -5.060 -4.609 5.967 1.00 95.50 10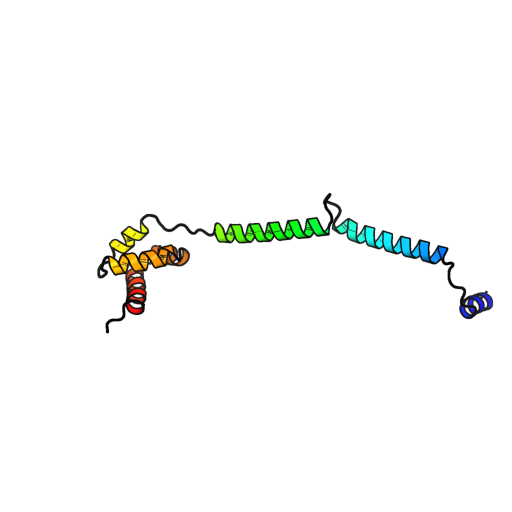9 TYR A N 1
ATOM 838 C CA . TYR A 1 109 ? -6.440 -4.998 5.658 1.00 95.50 109 TYR A CA 1
ATOM 839 C C . TYR A 1 109 ? -6.642 -6.521 5.673 1.00 95.50 109 TYR A C 1
ATOM 841 O O . TYR A 1 109 ? -7.667 -7.007 6.160 1.00 95.50 109 TYR A O 1
ATOM 849 N N . ASN A 1 110 ? -5.636 -7.273 5.221 1.00 94.44 110 ASN A N 1
ATOM 850 C CA . ASN A 1 110 ? -5.670 -8.732 5.137 1.00 94.44 110 ASN A CA 1
ATOM 851 C C . ASN A 1 110 ? -5.340 -9.450 6.461 1.00 94.44 110 ASN A C 1
ATOM 853 O O . ASN A 1 110 ? -5.437 -10.675 6.522 1.00 94.44 110 ASN A O 1
ATOM 857 N N . LEU A 1 111 ? -4.966 -8.726 7.522 1.00 96.50 111 LEU A N 1
ATOM 858 C CA . LEU A 1 111 ? -4.669 -9.322 8.827 1.00 96.50 111 LEU A CA 1
ATOM 859 C C . LEU A 1 111 ? -5.934 -9.843 9.540 1.00 96.50 111 LEU A C 1
ATOM 861 O O . LEU A 1 111 ? -7.027 -9.286 9.366 1.00 96.50 111 LEU A O 1
ATOM 865 N N . PRO A 1 112 ? -5.810 -10.871 10.400 1.00 96.69 112 PRO A N 1
ATOM 866 C CA . PRO A 1 112 ? -6.863 -11.216 11.350 1.00 96.69 112 PRO A CA 1
ATOM 867 C C . PRO A 1 112 ? -7.105 -10.067 12.342 1.00 96.69 112 PRO A C 1
ATOM 869 O O . PRO A 1 112 ? -6.255 -9.197 12.523 1.00 96.69 112 PRO A O 1
ATOM 872 N N . PHE A 1 113 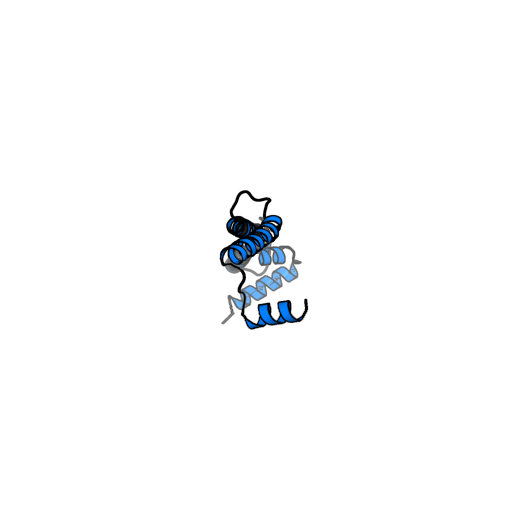? -8.278 -10.060 12.977 1.00 94.88 113 PHE A N 1
ATOM 873 C CA . PHE A 1 113 ? -8.719 -8.965 13.848 1.00 94.88 113 PHE A CA 1
ATOM 874 C C . PHE A 1 113 ? -7.716 -8.633 14.962 1.00 94.88 113 PHE A C 1
ATOM 876 O O . PHE A 1 113 ? -7.354 -7.470 15.109 1.00 94.88 113 PHE A O 1
ATOM 883 N N . ASP A 1 114 ? -7.209 -9.639 15.677 1.00 95.88 114 ASP A N 1
ATOM 884 C CA . ASP A 1 114 ? -6.281 -9.423 16.796 1.00 95.88 114 ASP A CA 1
ATOM 885 C C . ASP A 1 114 ? -4.978 -8.752 16.332 1.00 95.88 114 ASP A C 1
ATOM 887 O O . ASP A 1 114 ? -4.565 -7.738 16.885 1.00 95.88 114 ASP A O 1
ATOM 891 N N . ALA A 1 115 ? -4.405 -9.216 15.217 1.00 97.06 115 ALA A N 1
ATOM 892 C CA . ALA A 1 115 ? -3.192 -8.622 14.653 1.00 97.06 115 ALA A CA 1
ATOM 893 C C . ALA A 1 115 ? -3.405 -7.181 14.151 1.00 97.06 115 ALA A C 1
ATOM 895 O O . ALA A 1 115 ? -2.473 -6.378 14.166 1.00 97.06 115 ALA A O 1
ATOM 896 N N . LYS A 1 116 ? -4.627 -6.824 13.720 1.00 96.50 116 LYS A N 1
ATOM 897 C CA . LYS A 1 116 ? -4.965 -5.429 13.391 1.00 96.50 116 LYS A CA 1
ATOM 898 C C . LYS A 1 116 ? -4.907 -4.545 14.631 1.00 96.50 116 LYS A C 1
ATOM 900 O O . LYS A 1 116 ? -4.410 -3.428 14.539 1.00 96.50 116 LYS A O 1
ATOM 905 N N . ILE A 1 117 ? -5.404 -5.028 15.771 1.00 96.62 117 ILE A N 1
ATOM 906 C CA . ILE A 1 117 ? -5.306 -4.299 17.039 1.00 96.62 117 ILE A CA 1
ATOM 907 C C . ILE A 1 117 ? -3.837 -4.106 17.404 1.00 96.62 117 ILE A C 1
ATOM 909 O O . ILE A 1 117 ? -3.439 -2.967 17.626 1.00 96.62 117 ILE A O 1
ATOM 913 N N . ASP A 1 118 ? -3.036 -5.173 17.380 1.00 96.81 118 ASP A N 1
ATOM 914 C CA . ASP A 1 118 ? -1.616 -5.121 17.750 1.00 96.81 118 ASP A CA 1
ATOM 915 C C . ASP A 1 118 ? -0.845 -4.075 16.934 1.00 96.81 118 ASP A C 1
ATOM 917 O O . ASP A 1 118 ? -0.120 -3.260 17.498 1.00 96.81 118 ASP A O 1
ATOM 921 N N . TRP A 1 119 ? -1.067 -4.027 15.617 1.00 97.44 119 TRP A N 1
ATOM 922 C CA . TRP A 1 119 ? -0.422 -3.051 14.732 1.00 97.44 119 TRP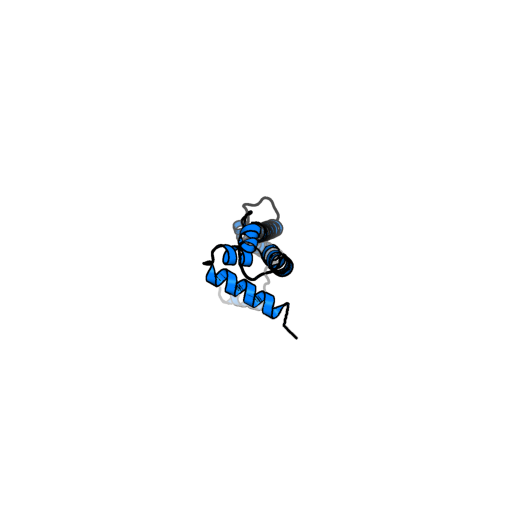 A CA 1
ATOM 923 C C . TRP A 1 119 ? -0.810 -1.606 15.050 1.00 97.44 119 TRP A C 1
ATOM 925 O O . TRP A 1 119 ? 0.030 -0.705 15.004 1.00 97.44 119 TRP A O 1
ATOM 935 N N . VAL A 1 120 ? -2.089 -1.363 15.350 1.00 96.69 120 VAL A N 1
ATOM 936 C CA . VAL A 1 120 ? -2.553 -0.022 15.721 1.00 96.69 120 VAL A CA 1
AT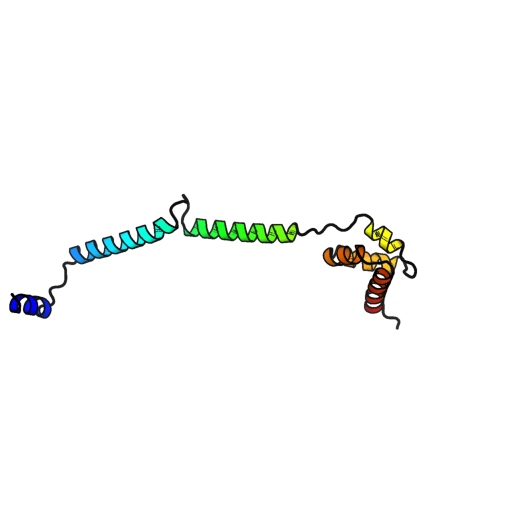OM 937 C C . VAL A 1 120 ? -2.011 0.354 17.099 1.00 96.69 120 VAL A C 1
ATOM 939 O O . VAL A 1 120 ? -1.567 1.485 17.267 1.00 96.69 120 VAL A O 1
ATOM 942 N N . VAL A 1 121 ? -1.992 -0.570 18.068 1.00 96.19 121 VAL A N 1
ATOM 943 C CA . VAL A 1 121 ? -1.393 -0.338 19.394 1.00 96.19 121 VAL A CA 1
ATOM 944 C C . VAL A 1 121 ? 0.079 0.025 19.253 1.00 96.19 121 VAL A C 1
ATOM 946 O O . VAL A 1 121 ? 0.470 1.085 19.730 1.00 96.19 121 VAL A O 1
ATOM 949 N N . GLU A 1 122 ? 0.873 -0.793 18.559 1.00 95.56 122 GLU A N 1
ATOM 950 C CA . GLU A 1 122 ? 2.310 -0.568 18.368 1.00 95.56 122 GLU A CA 1
ATOM 951 C C . GLU A 1 122 ? 2.582 0.824 17.785 1.00 95.56 122 GLU A C 1
ATOM 953 O O . GLU A 1 122 ? 3.360 1.602 18.340 1.00 95.56 122 GLU A O 1
ATOM 958 N N . PHE A 1 123 ? 1.859 1.187 16.723 1.00 96.00 123 PHE A N 1
ATOM 959 C CA . PHE A 1 123 ? 2.010 2.489 16.084 1.00 96.00 123 PHE A CA 1
ATOM 960 C C . PHE A 1 123 ? 1.596 3.651 16.993 1.00 96.00 123 PHE A C 1
ATOM 962 O O . PHE A 1 123 ? 2.268 4.682 17.047 1.00 96.00 123 PHE A O 1
ATOM 969 N N . ILE A 1 124 ? 0.473 3.522 17.701 1.00 95.00 124 ILE A N 1
ATOM 970 C CA . ILE A 1 124 ? -0.023 4.586 18.574 1.00 95.00 124 ILE A CA 1
ATOM 971 C C . ILE A 1 124 ? 0.882 4.755 19.789 1.00 95.00 124 ILE A C 1
ATOM 973 O O . ILE A 1 124 ? 1.198 5.890 20.119 1.00 95.00 124 ILE A O 1
ATOM 977 N N . THR A 1 125 ? 1.359 3.679 20.411 1.00 94.44 125 THR A N 1
ATOM 978 C CA . THR A 1 125 ? 2.297 3.760 21.537 1.00 94.44 125 THR A CA 1
ATOM 979 C C . THR A 1 125 ? 3.611 4.428 21.128 1.00 94.44 125 THR A C 1
ATOM 981 O O . THR A 1 125 ? 4.160 5.212 21.898 1.00 94.44 125 THR A O 1
ATOM 984 N N . GLU A 1 126 ? 4.094 4.191 19.905 1.00 94.56 126 GLU A N 1
ATOM 985 C CA . GLU A 1 126 ? 5.289 4.867 19.384 1.00 94.56 126 GLU A CA 1
ATOM 986 C C . GLU A 1 126 ? 5.060 6.375 19.162 1.00 94.56 126 GLU A C 1
ATOM 988 O O . GLU A 1 126 ? 5.941 7.193 19.434 1.00 94.56 126 GLU A O 1
ATOM 993 N N . LYS A 1 127 ? 3.889 6.767 18.642 1.00 91.25 127 LYS A N 1
ATOM 994 C CA . LYS A 1 127 ? 3.596 8.165 18.261 1.00 91.25 127 LYS A CA 1
ATOM 995 C C . LYS A 1 127 ? 2.951 9.002 19.368 1.00 91.25 127 LYS A C 1
ATOM 997 O O . LYS A 1 127 ? 3.027 10.228 19.312 1.00 91.25 127 LYS A O 1
ATOM 1002 N N . PHE A 1 128 ? 2.344 8.359 20.356 1.00 90.75 128 PHE A N 1
ATOM 1003 C CA . PHE A 1 128 ? 1.658 8.959 21.498 1.00 90.75 128 PHE A CA 1
ATOM 1004 C C . PHE A 1 128 ? 2.126 8.280 22.797 1.00 90.75 128 PHE A C 1
ATOM 1006 O O . PHE A 1 128 ? 1.341 7.577 23.437 1.00 90.75 128 PHE A O 1
ATOM 1013 N N . PRO A 1 129 ? 3.402 8.447 23.188 1.00 83.19 129 PRO A N 1
ATOM 1014 C CA . PRO A 1 129 ? 3.898 7.883 24.436 1.00 83.19 129 PRO A CA 1
ATOM 1015 C C . PRO A 1 129 ? 3.178 8.525 25.629 1.00 83.19 129 PRO A C 1
ATOM 1017 O O . PRO A 1 129 ? 3.012 9.746 25.688 1.00 83.19 129 PRO A O 1
ATOM 1020 N N . GLU A 1 130 ? 2.746 7.701 26.582 1.00 78.19 130 GLU A N 1
ATOM 1021 C CA . GLU A 1 130 ? 2.241 8.185 27.867 1.00 78.19 130 GLU A CA 1
ATOM 1022 C C . GLU A 1 130 ? 3.435 8.714 28.681 1.00 78.19 130 GLU A C 1
ATOM 1024 O O . GLU A 1 130 ? 4.390 7.978 28.934 1.00 78.19 130 GLU A O 1
ATOM 1029 N N . ASN A 1 131 ? 3.412 10.012 29.007 1.00 56.44 131 ASN A N 1
ATOM 1030 C CA . ASN A 1 131 ? 4.420 10.671 29.849 1.00 56.44 131 ASN A CA 1
ATOM 1031 C C . ASN A 1 131 ? 4.206 10.367 31.333 1.00 56.44 131 ASN A C 1
ATOM 1033 O O . ASN A 1 131 ? 3.029 10.384 31.762 1.00 56.44 131 ASN A O 1
#

pLDDT: mean 84.05, std 13.1, range [49.84, 97.44]

Foldseek 3Di:
DVVVVVVCVVVCVDDPPVVVVVVVVVVVVVVVVVVCVVQVPDPDDSVVVVVVVVVVVVVVVVVCVVVVPQDADPCLLVLLVPQPPDDPVLSVVVVVVCNVPVVVRVVLVPDDNVVVVVVSCVVCCVVPPDD

Secondary structure (DSSP, 8-state):
-HHHHHHHHHTT-PPPHHHHHHHHHHHHHHHHHHHHTTTTT-SS-HHHHHHHHHHHHHHHHHHHHHTS--PPPTTHHHHHHT-TT--HHHHHHHHHHHHH-HHHHHHHHTS-HHHHHHHHHHHHHHHS---